Protein AF-F4X5C3-F1 (afdb_monomer_lite)

pLDDT: mean 89.11, std 9.52, range [54.25, 96.44]

Radius of gyration: 10.96 Å; chains: 1; bounding box: 21×19×39 Å

Structure (mmCIF, N/CA/C/O backbone):
data_AF-F4X5C3-F1
#
_entry.id   AF-F4X5C3-F1
#
loop_
_atom_site.group_PDB
_atom_site.id
_atom_site.type_symbol
_atom_site.label_atom_id
_atom_site.label_alt_id
_atom_site.label_comp_id
_atom_site.label_asym_id
_atom_site.label_entity_id
_atom_site.label_seq_id
_atom_site.pdbx_PDB_ins_code
_atom_site.Cartn_x
_atom_site.Cartn_y
_atom_site.Cartn_z
_atom_site.occupancy
_atom_site.B_iso_or_equiv
_atom_site.auth_seq_id
_atom_site.auth_comp_id
_atom_site.auth_asym_id
_atom_site.auth_atom_id
_atom_site.pdbx_PDB_model_num
ATOM 1 N N . MET A 1 1 ? 3.094 2.284 -23.886 1.00 54.25 1 MET A N 1
ATOM 2 C CA . MET A 1 1 ? 2.868 3.438 -22.990 1.00 54.25 1 MET A CA 1
ATOM 3 C C . MET A 1 1 ? 4.127 3.638 -22.171 1.00 54.25 1 MET A C 1
ATOM 5 O O . MET A 1 1 ? 4.683 2.619 -21.777 1.00 54.25 1 MET A O 1
ATOM 9 N N . PRO A 1 2 ? 4.613 4.871 -21.947 1.00 54.62 2 PRO A N 1
ATOM 10 C CA . PRO A 1 2 ? 5.659 5.071 -20.951 1.00 54.62 2 PRO A CA 1
ATOM 11 C C . PRO A 1 2 ? 5.114 4.561 -19.612 1.00 54.62 2 PRO A C 1
ATOM 13 O O . PRO A 1 2 ? 3.991 4.902 -19.235 1.00 54.62 2 PRO A O 1
ATOM 16 N N . SER A 1 3 ? 5.851 3.672 -18.951 1.00 73.19 3 SER A N 1
ATOM 17 C CA . SER A 1 3 ? 5.497 3.199 -17.617 1.00 73.19 3 SER A CA 1
ATOM 18 C C . SER A 1 3 ? 5.518 4.401 -16.682 1.00 73.19 3 SER A C 1
ATOM 20 O O . SER A 1 3 ? 6.548 5.056 -16.532 1.00 73.19 3 SER A O 1
ATOM 22 N N . PHE A 1 4 ? 4.370 4.742 -16.104 1.00 82.00 4 PHE A N 1
ATOM 23 C CA . PHE A 1 4 ? 4.319 5.771 -15.078 1.00 82.00 4 PHE A CA 1
ATOM 24 C C . PHE A 1 4 ? 5.090 5.270 -13.856 1.00 82.00 4 PHE A C 1
ATOM 26 O O . PHE A 1 4 ? 4.716 4.259 -13.263 1.00 82.00 4 PHE A O 1
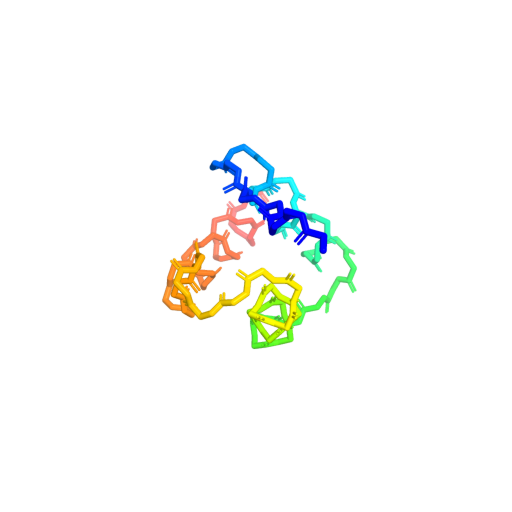ATOM 33 N N . GLU A 1 5 ? 6.155 5.975 -13.483 1.00 85.88 5 GLU A N 1
ATOM 34 C CA . GLU A 1 5 ? 6.910 5.680 -12.271 1.00 85.88 5 GLU A CA 1
ATOM 35 C C . GLU A 1 5 ? 6.337 6.484 -11.096 1.00 85.88 5 GLU A C 1
ATOM 37 O O . GLU A 1 5 ? 6.416 7.720 -11.082 1.00 85.88 5 GLU A O 1
ATOM 42 N N . PRO A 1 6 ? 5.735 5.820 -10.096 1.00 88.25 6 PRO A N 1
ATOM 43 C CA . PRO A 1 6 ? 5.154 6.513 -8.963 1.00 88.25 6 PRO A CA 1
ATOM 44 C C . PRO A 1 6 ? 6.252 7.090 -8.063 1.00 88.25 6 PRO A C 1
ATOM 46 O O . PRO A 1 6 ? 7.165 6.395 -7.621 1.00 88.25 6 PRO A O 1
ATOM 49 N N . ASN A 1 7 ? 6.139 8.371 -7.715 1.00 90.81 7 ASN A N 1
ATOM 50 C CA . ASN A 1 7 ? 7.014 8.973 -6.711 1.00 90.81 7 ASN A CA 1
ATOM 51 C C . ASN A 1 7 ? 6.584 8.591 -5.276 1.00 90.81 7 ASN A C 1
ATOM 53 O O . ASN A 1 7 ? 5.485 8.092 -5.030 1.00 90.81 7 ASN A O 1
ATOM 57 N N . LYS A 1 8 ? 7.437 8.888 -4.287 1.00 90.25 8 LYS A N 1
ATOM 58 C CA . LYS A 1 8 ? 7.190 8.546 -2.871 1.00 90.25 8 LYS A CA 1
ATOM 59 C C . LYS A 1 8 ? 5.885 9.126 -2.306 1.00 90.25 8 LYS A C 1
ATOM 61 O O . LYS A 1 8 ? 5.263 8.492 -1.456 1.00 90.25 8 LYS A O 1
ATOM 66 N N . ARG A 1 9 ? 5.476 10.324 -2.742 1.00 93.19 9 ARG A N 1
ATOM 67 C CA . ARG A 1 9 ? 4.229 10.958 -2.288 1.00 93.19 9 ARG A CA 1
ATOM 68 C C . ARG A 1 9 ? 3.020 10.196 -2.826 1.00 93.19 9 ARG A C 1
ATOM 70 O O . ARG A 1 9 ? 2.150 9.843 -2.038 1.00 93.19 9 ARG A O 1
ATOM 77 N N . HIS A 1 10 ? 3.032 9.882 -4.120 1.00 92.88 10 HIS A N 1
ATOM 78 C CA . HIS A 1 10 ? 1.988 9.094 -4.779 1.00 92.88 10 HIS A CA 1
ATOM 79 C C . HIS A 1 10 ? 1.796 7.735 -4.100 1.00 92.88 10 HIS A C 1
ATOM 81 O O . HIS A 1 10 ? 0.679 7.351 -3.767 1.00 92.88 10 HIS A O 1
ATOM 87 N N . LEU A 1 11 ? 2.893 7.038 -3.785 1.00 92.75 11 LEU A N 1
ATOM 88 C CA . LEU A 1 11 ? 2.828 5.762 -3.065 1.00 92.75 11 LEU A CA 1
ATOM 89 C C . LEU A 1 11 ? 2.205 5.899 -1.677 1.00 92.75 11 LEU A C 1
ATOM 91 O O . LEU A 1 11 ? 1.403 5.059 -1.277 1.00 92.75 11 LEU A O 1
ATOM 95 N N . ARG A 1 12 ? 2.528 6.964 -0.940 1.00 92.69 12 ARG A N 1
ATOM 96 C CA . ARG A 1 12 ? 1.935 7.203 0.380 1.00 92.69 12 ARG A CA 1
ATOM 97 C C . ARG A 1 12 ? 0.435 7.487 0.290 1.00 92.69 12 ARG A C 1
ATOM 99 O O . ARG A 1 12 ? -0.315 6.964 1.108 1.00 92.69 12 ARG A O 1
ATOM 106 N N . GLU A 1 13 ? 0.005 8.282 -0.686 1.00 95.31 13 GLU A N 1
ATOM 107 C CA . GLU A 1 13 ? -1.414 8.575 -0.929 1.00 95.31 13 GLU A CA 1
ATOM 108 C C . GLU A 1 13 ? -2.194 7.290 -1.256 1.00 95.31 13 GLU A C 1
ATOM 110 O O . GLU A 1 13 ? -3.254 7.051 -0.676 1.00 95.31 13 GLU A O 1
ATOM 115 N N . LEU A 1 14 ? -1.624 6.399 -2.075 1.00 95.19 14 LEU A N 1
ATOM 116 C CA . LEU A 1 14 ? -2.208 5.083 -2.359 1.00 95.19 14 LEU A CA 1
ATOM 117 C C . LEU A 1 14 ? -2.273 4.173 -1.128 1.00 95.19 14 LEU A C 1
ATOM 119 O O . LEU A 1 14 ? -3.284 3.509 -0.912 1.00 95.19 14 LEU A O 1
ATOM 123 N N . LEU A 1 15 ? -1.228 4.142 -0.297 1.00 94.50 15 LEU A N 1
ATOM 124 C CA . LEU A 1 15 ? -1.232 3.348 0.936 1.00 94.50 15 LEU A CA 1
ATOM 125 C C . LEU A 1 15 ? -2.326 3.821 1.905 1.00 94.50 15 LEU A C 1
ATOM 127 O O . LEU A 1 15 ? -3.014 2.989 2.493 1.00 94.50 15 LEU A O 1
ATOM 131 N N . ILE A 1 16 ? -2.532 5.137 2.031 1.00 95.81 16 ILE A N 1
ATOM 132 C CA . ILE A 1 16 ? -3.628 5.715 2.827 1.00 95.81 16 ILE A CA 1
ATOM 133 C C . ILE A 1 16 ? -4.986 5.333 2.225 1.00 95.81 16 ILE A C 1
ATOM 135 O O . ILE A 1 16 ? -5.895 4.934 2.953 1.00 95.81 16 ILE A O 1
ATOM 139 N N . TYR A 1 17 ? -5.124 5.411 0.900 1.00 96.44 17 TYR A N 1
ATOM 140 C CA . TYR A 1 17 ? -6.341 5.003 0.201 1.00 96.44 17 TYR A CA 1
ATOM 141 C C . TYR A 1 17 ? -6.684 3.529 0.465 1.00 96.44 17 TYR A C 1
ATOM 143 O O . TYR A 1 17 ? -7.794 3.227 0.904 1.00 96.44 17 TYR A O 1
ATOM 151 N N . PHE A 1 18 ? -5.729 2.611 0.294 1.00 96.06 18 PHE A N 1
ATOM 152 C CA . PHE A 1 18 ? -5.944 1.186 0.563 1.00 96.06 18 PHE A CA 1
ATOM 153 C C . PHE A 1 18 ? -6.254 0.897 2.034 1.00 96.06 18 PHE A C 1
ATOM 155 O O . PHE A 1 18 ? -7.130 0.080 2.324 1.00 96.06 18 PHE A O 1
ATOM 162 N N . PHE A 1 19 ? -5.593 1.594 2.959 1.00 93.88 19 PHE A N 1
ATOM 163 C CA . PHE A 1 19 ? -5.887 1.495 4.386 1.00 93.88 19 PHE A CA 1
ATOM 164 C C . PHE A 1 19 ? -7.332 1.914 4.707 1.00 93.88 19 PHE A C 1
ATOM 166 O O . PHE A 1 19 ? -8.055 1.198 5.404 1.00 93.88 19 PHE A O 1
ATOM 173 N N . ASN A 1 20 ? -7.791 3.035 4.143 1.00 94.94 20 ASN A N 1
ATOM 174 C CA . ASN A 1 20 ? -9.163 3.518 4.319 1.00 94.94 20 ASN A CA 1
ATOM 175 C C . ASN A 1 20 ? -10.201 2.565 3.715 1.00 94.94 20 ASN A C 1
ATOM 177 O O . ASN A 1 20 ? -11.276 2.388 4.286 1.00 94.94 20 ASN A O 1
ATOM 181 N N . LEU A 1 21 ? -9.851 1.881 2.622 1.00 95.88 21 LEU A N 1
ATOM 182 C CA . LEU A 1 21 ? -10.647 0.801 2.032 1.00 95.88 21 LEU A CA 1
ATOM 183 C C . LEU A 1 21 ? -10.617 -0.516 2.826 1.00 95.88 21 LEU A C 1
ATOM 185 O O . LEU A 1 21 ? -11.166 -1.515 2.361 1.00 95.88 21 LEU A O 1
ATOM 189 N N . LYS A 1 22 ? -9.972 -0.544 3.999 1.00 95.00 22 LYS A N 1
ATOM 190 C CA . LYS A 1 22 ? -9.816 -1.737 4.847 1.00 95.00 22 LYS A CA 1
ATOM 191 C C . LYS A 1 22 ? -9.139 -2.908 4.131 1.00 95.00 22 LYS A C 1
ATOM 193 O O . LYS A 1 22 ? -9.368 -4.063 4.483 1.00 95.00 22 LYS A O 1
ATOM 198 N N . LYS A 1 23 ? -8.289 -2.621 3.141 1.00 95.62 23 LYS A N 1
ATOM 199 C CA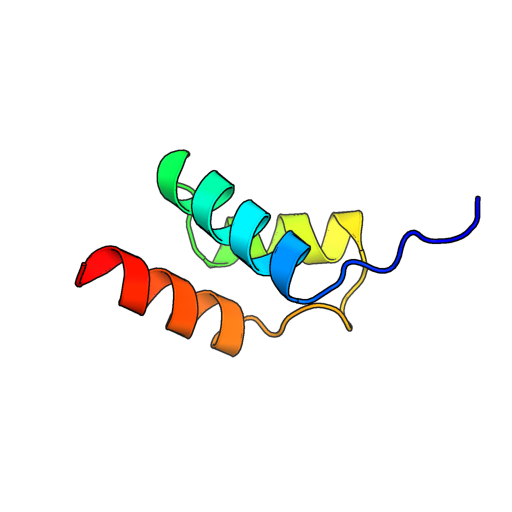 . LYS A 1 23 ? -7.449 -3.642 2.511 1.00 95.62 23 LYS A CA 1
ATOM 200 C C . LYS A 1 23 ? -6.406 -4.133 3.498 1.00 95.62 23 LYS A C 1
ATOM 202 O O . LYS A 1 23 ? -5.904 -3.368 4.318 1.00 95.62 23 LYS A O 1
ATOM 207 N N . SER A 1 24 ? -6.059 -5.408 3.404 1.00 93.94 24 SER A N 1
ATOM 208 C CA . SER A 1 24 ? -4.893 -5.941 4.100 1.00 93.94 24 SER A CA 1
ATOM 209 C C . SER A 1 24 ? -3.599 -5.436 3.456 1.00 93.94 24 SER A C 1
ATOM 211 O O . SER A 1 24 ? -3.566 -5.067 2.279 1.00 93.94 24 SER A O 1
ATO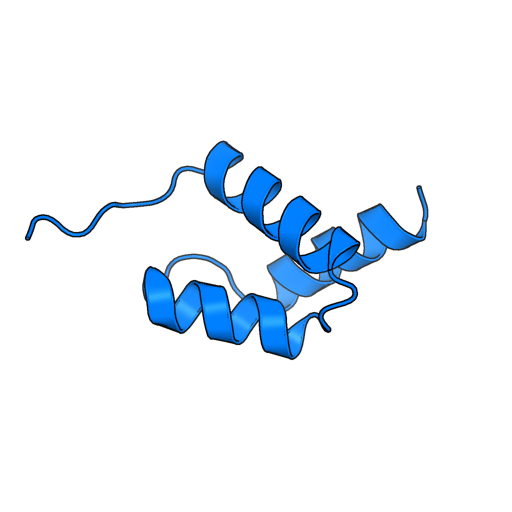M 213 N N . THR A 1 25 ? -2.496 -5.478 4.206 1.00 93.00 25 THR A N 1
ATOM 214 C CA . THR A 1 25 ? -1.158 -5.161 3.681 1.00 93.00 25 THR A CA 1
ATOM 215 C C . THR A 1 25 ? -0.812 -6.002 2.449 1.00 93.00 25 THR A C 1
ATOM 217 O O . THR A 1 25 ? -0.228 -5.487 1.500 1.00 93.00 25 THR A O 1
ATOM 220 N N . ALA A 1 26 ? -1.193 -7.284 2.448 1.00 93.56 26 ALA A N 1
ATOM 221 C CA . ALA A 1 26 ? -0.928 -8.201 1.342 1.00 93.56 26 ALA A CA 1
ATOM 222 C C . ALA A 1 26 ? -1.703 -7.810 0.073 1.00 93.56 26 ALA A C 1
ATOM 224 O O . ALA A 1 26 ? -1.131 -7.792 -1.016 1.00 93.56 26 ALA A O 1
ATOM 225 N N . GLU A 1 27 ? -2.983 -7.444 0.205 1.00 95.69 27 GLU A N 1
ATOM 226 C CA . GLU A 1 27 ? -3.779 -6.944 -0.922 1.00 95.69 27 GLU A CA 1
ATOM 227 C C . GLU A 1 27 ? -3.225 -5.623 -1.465 1.00 95.69 27 GLU A C 1
ATOM 229 O O . GLU A 1 27 ? -3.067 -5.484 -2.674 1.00 95.69 27 GLU A O 1
ATOM 234 N N . ALA A 1 28 ? -2.897 -4.669 -0.587 1.00 95.12 28 ALA A N 1
ATOM 235 C CA . ALA A 1 28 ? -2.339 -3.380 -0.991 1.00 95.12 28 ALA A CA 1
ATOM 236 C C . ALA A 1 28 ? -1.002 -3.547 -1.732 1.00 95.12 28 ALA A C 1
ATOM 238 O O . ALA A 1 28 ? -0.804 -2.951 -2.789 1.00 95.12 28 ALA A O 1
ATOM 239 N N . HIS A 1 29 ? -0.112 -4.402 -1.220 1.00 94.44 29 HIS A N 1
ATOM 240 C CA . HIS A 1 29 ? 1.154 -4.723 -1.875 1.00 94.44 29 HIS A CA 1
ATOM 241 C C . HIS A 1 29 ? 0.933 -5.359 -3.254 1.00 94.44 29 HIS A C 1
ATOM 243 O O . HIS A 1 29 ? 1.517 -4.903 -4.233 1.00 94.44 29 HIS A O 1
ATOM 249 N N . ARG A 1 30 ? 0.041 -6.355 -3.360 1.00 95.12 30 ARG A N 1
ATOM 250 C CA . ARG A 1 30 ? -0.284 -7.002 -4.640 1.00 95.12 30 ARG A CA 1
ATOM 251 C C . ARG A 1 30 ? -0.792 -5.998 -5.676 1.00 95.12 30 ARG A C 1
ATOM 253 O O . ARG A 1 30 ? -0.320 -6.020 -6.805 1.00 95.12 30 ARG A O 1
ATOM 260 N N . LEU A 1 31 ? -1.708 -5.109 -5.289 1.00 95.00 31 LEU A N 1
ATOM 261 C CA . LEU A 1 31 ? -2.264 -4.093 -6.189 1.00 95.00 31 LEU A CA 1
ATOM 262 C C . LEU A 1 31 ? -1.202 -3.088 -6.659 1.00 95.00 31 LEU A C 1
ATOM 264 O O . LEU A 1 31 ? -1.221 -2.670 -7.813 1.00 95.00 31 LEU A O 1
ATOM 268 N N . LEU A 1 32 ? -0.259 -2.711 -5.789 1.00 93.00 32 LEU A N 1
ATOM 269 C CA . LEU A 1 32 ? 0.853 -1.832 -6.162 1.00 93.00 32 LEU A CA 1
ATOM 270 C C . LEU A 1 32 ? 1.823 -2.512 -7.137 1.00 93.00 32 LEU A C 1
ATOM 272 O O . LEU A 1 32 ? 2.238 -1.880 -8.106 1.00 93.00 32 LEU A O 1
ATOM 276 N N . VAL A 1 33 ? 2.148 -3.787 -6.908 1.00 92.19 33 VAL A N 1
ATOM 277 C CA . VAL A 1 33 ? 3.005 -4.577 -7.806 1.00 92.19 33 VAL A CA 1
ATOM 278 C C . VAL A 1 33 ? 2.336 -4.792 -9.162 1.00 92.19 33 VAL A C 1
ATOM 280 O O . VAL A 1 33 ? 2.988 -4.654 -10.191 1.00 92.19 33 VAL A O 1
ATOM 283 N N . GLU A 1 34 ? 1.034 -5.074 -9.184 1.00 93.06 34 GLU A N 1
ATOM 284 C CA . GLU A 1 34 ? 0.272 -5.245 -10.425 1.00 93.06 34 GLU A CA 1
ATOM 285 C C . GLU A 1 34 ? 0.213 -3.949 -11.250 1.00 93.06 34 GLU A C 1
ATOM 287 O O . GLU A 1 34 ? 0.334 -3.989 -12.472 1.00 93.06 34 GLU A O 1
ATOM 292 N N . ALA A 1 35 ? 0.076 -2.794 -10.590 1.00 91.81 35 ALA A N 1
ATOM 293 C CA . ALA A 1 35 ? -0.030 -1.504 -1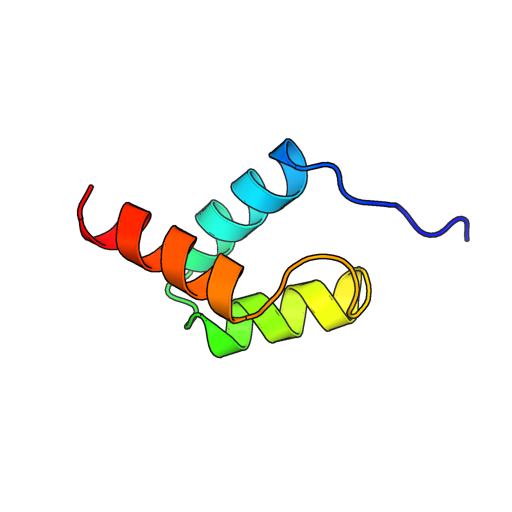1.267 1.00 91.81 35 ALA A CA 1
ATOM 294 C C . ALA A 1 35 ? 1.321 -0.926 -11.723 1.00 91.81 35 ALA A C 1
ATOM 296 O O . ALA A 1 35 ? 1.383 -0.284 -12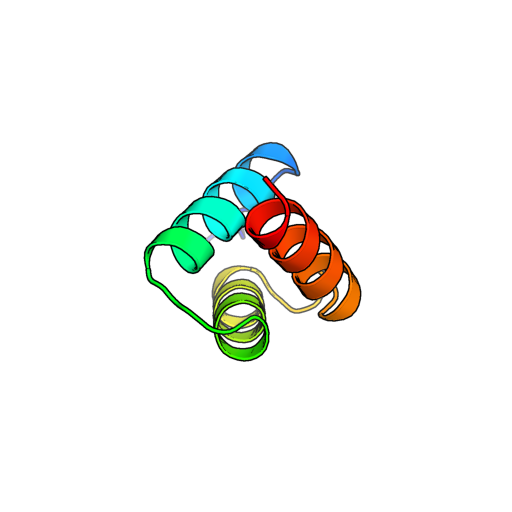.771 1.00 91.81 35 ALA A O 1
ATOM 297 N N . TYR A 1 36 ? 2.385 -1.108 -10.934 1.00 90.94 36 TYR A N 1
ATOM 298 C CA . TYR A 1 36 ? 3.649 -0.385 -11.129 1.00 90.94 36 TYR A CA 1
ATOM 299 C C . TYR A 1 36 ? 4.906 -1.273 -11.146 1.00 90.94 36 TYR A C 1
ATOM 301 O O . TYR A 1 36 ? 5.997 -0.773 -11.413 1.00 90.94 36 TYR A O 1
ATOM 309 N N . GLY A 1 37 ? 4.776 -2.576 -10.888 1.00 89.62 37 GLY A N 1
ATOM 310 C CA . GLY A 1 37 ? 5.878 -3.540 -10.870 1.00 89.62 37 GLY A CA 1
ATOM 311 C C . GLY A 1 37 ? 6.495 -3.782 -9.486 1.00 89.62 37 GLY A C 1
ATOM 312 O O . GLY A 1 37 ? 6.272 -3.048 -8.524 1.00 89.62 37 GLY A O 1
ATOM 313 N N . GLU A 1 38 ? 7.307 -4.839 -9.387 1.00 85.06 38 GLU A N 1
ATOM 314 C CA . GLU A 1 38 ? 7.879 -5.327 -8.118 1.00 85.06 38 GLU A CA 1
ATOM 315 C C . GLU A 1 38 ? 8.856 -4.349 -7.446 1.00 85.06 38 GLU A C 1
ATOM 317 O O . GLU A 1 38 ? 9.016 -4.367 -6.227 1.00 85.06 38 GLU A O 1
ATOM 322 N N . ALA A 1 39 ? 9.493 -3.461 -8.215 1.00 82.25 39 ALA A N 1
ATOM 323 C CA . ALA A 1 39 ? 10.527 -2.551 -7.713 1.00 82.25 39 ALA A CA 1
ATOM 324 C C . ALA A 1 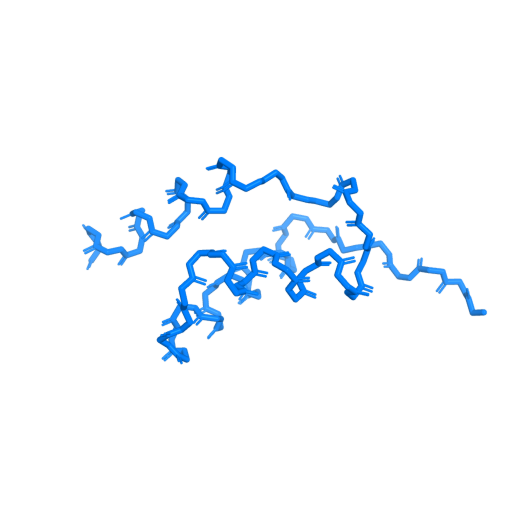39 ? 9.986 -1.385 -6.860 1.00 82.25 39 ALA A C 1
ATOM 326 O O . ALA A 1 39 ? 10.761 -0.609 -6.301 1.00 82.25 39 ALA A O 1
ATOM 327 N N . VAL A 1 40 ? 8.665 -1.228 -6.775 1.00 83.44 40 VAL A N 1
ATOM 328 C CA . VAL A 1 40 ? 8.038 0.010 -6.302 1.00 83.44 40 VAL A CA 1
ATOM 329 C C . VAL A 1 40 ? 7.945 0.108 -4.786 1.00 83.44 40 VAL A C 1
ATOM 331 O O . VAL A 1 40 ? 8.176 1.178 -4.218 1.00 83.44 40 VAL A O 1
ATOM 334 N N . LEU A 1 41 ? 7.610 -0.986 -4.105 1.00 86.88 41 LEU A N 1
ATOM 335 C CA . LEU A 1 41 ? 7.515 -0.999 -2.651 1.00 86.88 41 LEU A CA 1
ATOM 336 C C . LEU A 1 41 ? 7.619 -2.430 -2.132 1.00 86.88 41 LEU A C 1
ATOM 338 O O . LEU A 1 41 ? 6.824 -3.276 -2.518 1.00 86.88 41 LEU A O 1
ATOM 342 N N . SER A 1 42 ? 8.542 -2.689 -1.204 1.00 88.50 42 SER A N 1
ATOM 343 C CA . SER A 1 42 ? 8.599 -4.000 -0.552 1.00 88.50 42 SER A CA 1
ATOM 344 C C . SER A 1 42 ? 7.390 -4.229 0.361 1.00 88.50 42 SER A C 1
ATOM 346 O O . SER A 1 42 ? 6.868 -3.294 0.982 1.00 88.50 42 SER A O 1
ATOM 348 N N . GLU A 1 43 ? 6.996 -5.489 0.536 1.00 88.50 43 GLU A N 1
ATOM 349 C CA . GLU A 1 43 ? 5.927 -5.872 1.463 1.00 88.50 43 GLU A CA 1
ATOM 350 C C . GLU A 1 43 ? 6.213 -5.401 2.900 1.00 88.50 43 GLU A C 1
ATOM 352 O O . GLU A 1 43 ? 5.320 -4.924 3.606 1.00 88.50 43 GLU A O 1
ATOM 357 N N . ARG A 1 44 ? 7.482 -5.459 3.326 1.00 91.88 44 ARG A N 1
ATOM 358 C CA . ARG A 1 44 ? 7.924 -4.954 4.633 1.00 91.88 44 ARG A CA 1
ATOM 359 C C . ARG A 1 44 ? 7.632 -3.462 4.781 1.00 91.88 44 ARG A C 1
ATOM 361 O O . ARG A 1 44 ? 7.058 -3.053 5.786 1.00 91.88 44 ARG A O 1
ATOM 368 N N . SER A 1 45 ? 7.980 -2.662 3.776 1.00 90.50 45 SER A N 1
ATOM 369 C CA . SER A 1 45 ? 7.703 -1.223 3.782 1.00 90.50 45 SER A CA 1
ATOM 370 C C . SER A 1 45 ? 6.197 -0.943 3.808 1.00 90.50 45 SER A C 1
ATOM 372 O O . SER A 1 45 ? 5.757 -0.057 4.538 1.00 90.50 45 SER A O 1
ATOM 374 N N . CYS A 1 46 ? 5.393 -1.723 3.075 1.00 91.31 46 CYS A N 1
ATOM 375 C CA . CYS A 1 46 ? 3.930 -1.633 3.126 1.00 91.31 46 CYS A CA 1
ATOM 376 C C . CYS A 1 46 ? 3.405 -1.878 4.549 1.00 91.31 46 CYS A C 1
ATOM 378 O O . CYS A 1 46 ? 2.570 -1.126 5.053 1.00 91.31 46 CYS A O 1
ATOM 380 N N . ARG A 1 47 ? 3.933 -2.905 5.224 1.00 92.38 47 ARG A N 1
ATOM 381 C CA . ARG A 1 47 ? 3.560 -3.277 6.595 1.00 92.38 47 ARG A CA 1
ATOM 382 C C . ARG A 1 47 ? 3.892 -2.188 7.608 1.00 92.38 47 ARG A C 1
ATOM 384 O O . ARG A 1 47 ? 3.037 -1.852 8.420 1.00 92.38 47 ARG A O 1
ATOM 391 N N . GLU A 1 48 ? 5.095 -1.626 7.541 1.00 93.88 48 GLU A N 1
ATOM 392 C CA . GLU A 1 48 ? 5.536 -0.548 8.436 1.00 93.88 48 GLU A CA 1
ATOM 393 C C . GLU A 1 48 ? 4.650 0.702 8.295 1.00 93.88 48 GLU A C 1
ATOM 395 O O . GLU A 1 48 ? 4.314 1.343 9.291 1.00 93.88 48 GLU A O 1
ATOM 400 N N . TRP A 1 49 ? 4.216 1.037 7.075 1.00 93.25 49 TRP A N 1
ATOM 401 C CA . TRP A 1 49 ? 3.261 2.128 6.850 1.00 93.25 49 TRP A CA 1
ATOM 402 C C . TRP A 1 49 ? 1.884 1.833 7.437 1.00 93.25 49 TRP A C 1
ATOM 404 O O . TRP A 1 49 ? 1.334 2.672 8.146 1.00 93.25 49 TRP A O 1
ATOM 414 N N . PHE A 1 50 ? 1.349 0.639 7.189 1.00 92.00 50 PHE A N 1
ATOM 415 C CA . PHE A 1 50 ? 0.045 0.238 7.717 1.00 92.00 50 PHE A CA 1
ATOM 416 C C . PHE A 1 50 ? 0.033 0.225 9.248 1.00 92.00 50 PHE A C 1
ATOM 418 O O . PHE A 1 50 ? -0.918 0.707 9.853 1.00 92.00 50 PHE A O 1
ATOM 425 N N . GLN A 1 51 ? 1.113 -0.234 9.886 1.00 92.62 51 GLN A N 1
ATOM 426 C CA . GLN A 1 51 ? 1.269 -0.144 11.339 1.00 92.62 51 GLN A CA 1
ATOM 427 C C . GLN A 1 51 ? 1.218 1.309 11.821 1.00 92.62 51 GLN A C 1
ATOM 429 O O . GLN A 1 51 ? 0.471 1.609 12.746 1.00 92.62 51 GLN A O 1
ATOM 434 N N . LYS A 1 52 ? 1.939 2.231 11.169 1.00 91.62 52 LYS A N 1
ATOM 435 C CA . LYS A 1 52 ? 1.889 3.663 11.518 1.00 91.62 52 LYS A CA 1
ATOM 436 C C . LYS A 1 52 ? 0.483 4.254 11.403 1.00 91.62 52 LYS A C 1
ATOM 438 O O . LYS A 1 52 ? 0.158 5.141 12.179 1.00 91.62 52 LYS A O 1
ATOM 443 N N . PHE A 1 53 ? -0.333 3.780 10.462 1.00 88.56 53 PHE A N 1
ATOM 444 C CA . PHE A 1 53 ? -1.724 4.222 10.321 1.00 88.56 53 PHE A CA 1
ATOM 445 C C . PHE A 1 53 ? -2.659 3.610 11.371 1.00 88.56 53 PHE A C 1
ATOM 447 O O . PHE A 1 53 ? -3.635 4.248 11.743 1.00 88.56 53 PHE A O 1
ATOM 454 N N . CYS A 1 54 ? -2.368 2.406 11.873 1.00 80.75 54 CYS A N 1
ATOM 455 C CA . CYS A 1 54 ? -3.138 1.778 12.953 1.00 80.75 54 CYS A CA 1
ATOM 456 C C . CYS A 1 54 ? -2.890 2.402 14.333 1.00 80.75 54 CYS A C 1
ATOM 458 O O . CYS A 1 54 ? -3.763 2.323 15.190 1.00 80.75 54 CYS A O 1
ATOM 460 N N . TYR A 1 55 ? -1.695 2.950 14.569 1.00 75.38 55 TYR A N 1
ATOM 461 C CA . TYR A 1 55 ? -1.320 3.584 15.841 1.00 75.38 55 TYR A CA 1
ATOM 462 C C . TYR A 1 55 ? -1.509 5.113 15.838 1.00 75.38 55 TYR A C 1
ATOM 464 O O . TYR A 1 55 ? -1.010 5.779 16.746 1.00 75.38 55 TYR A O 1
ATOM 472 N N . GLY A 1 56 ? -2.166 5.656 14.808 1.00 55.53 56 GLY A N 1
ATOM 473 C CA . GLY A 1 56 ? -2.503 7.076 14.666 1.00 55.53 56 GLY A CA 1
ATOM 474 C C . GLY A 1 56 ? -3.916 7.403 15.122 1.00 55.53 56 GLY A C 1
ATOM 475 O O . GLY A 1 56 ? -4.793 6.518 15.005 1.00 55.53 56 GLY A O 1
#

Sequence (56 aa):
MPSFEPNKRHLRELLIYFFNLKKSTAEAHRLLVEAYGEAVLSERSCREWFQKFCYG

Organism: Acromyrmex echinatior (NCBI:txid103372)

Secondary structure (DSSP, 8-state):
-PPP---HHHHHHHHHHHHHTT--HHHHHHHHHHHH-TTS--HHHHHHHHHHHHT-

InterPro domains:
  IPR041426 Mos1 transposase, HTH domain [PF17906] (8-53)

Foldseek 3Di:
DPQDQDDPVNLLVLLVVCVVVVHDLVRSQVVCCVRRNDVRDDSVRSVVSSVVVVVD